Protein AF-A0A2D6N1Z0-F1 (afdb_monomer_lite)

pLDDT: mean 81.86, std 17.39, range [47.66, 98.56]

Secondary structure (DSSP, 8-state):
--HHHHHHHHHHHHHHHHHHHHHHHHHHHHHTT--TTHHHHHHHHHHIIIIIIIIHHHHHHHHHHSPPP--TTS--TT-HHHHHHHHHHHHHHHHHHHHHHHHHHHH-STTHHHHHHHHHHHHHHHHHHHHHHHHHHHSPPP-----------------------------------

Structure (mmCIF, N/CA/C/O backbone):
data_AF-A0A2D6N1Z0-F1
#
_entry.id   AF-A0A2D6N1Z0-F1
#
loop_
_atom_site.group_PDB
_atom_site.id
_atom_site.type_symbol
_atom_site.label_atom_id
_atom_site.label_alt_id
_atom_site.label_comp_id
_atom_site.label_asym_id
_atom_site.label_entity_id
_atom_site.label_seq_id
_atom_site.pdbx_PDB_ins_code
_atom_site.Cartn_x
_atom_site.Cartn_y
_atom_site.Cartn_z
_atom_site.occupancy
_atom_site.B_iso_or_equiv
_atom_site.auth_seq_id
_atom_site.auth_comp_id
_atom_site.auth_asym_id
_atom_site.auth_atom_id
_atom_site.pdbx_PDB_model_num
ATOM 1 N N . MET A 1 1 ? -14.955 -12.499 10.915 1.00 62.75 1 MET A N 1
ATOM 2 C CA . MET A 1 1 ? -13.784 -11.726 10.447 1.00 62.75 1 MET A CA 1
ATOM 3 C C . MET A 1 1 ? -14.276 -10.369 9.987 1.00 62.75 1 MET A C 1
ATOM 5 O O . MET A 1 1 ? -15.323 -10.321 9.351 1.00 62.75 1 MET A O 1
ATOM 9 N N . ASP A 1 2 ? -13.570 -9.290 10.313 1.00 82.12 2 ASP A N 1
ATOM 10 C CA . ASP A 1 2 ? -13.946 -7.952 9.851 1.00 82.12 2 ASP A CA 1
ATOM 11 C C . ASP A 1 2 ? -13.807 -7.848 8.327 1.00 82.12 2 ASP A C 1
ATOM 13 O O . ASP A 1 2 ? -12.873 -8.404 7.744 1.00 82.12 2 ASP A O 1
ATOM 17 N N . ARG A 1 3 ? -14.713 -7.110 7.670 1.00 90.88 3 ARG A N 1
ATOM 18 C CA . ARG A 1 3 ? -14.718 -6.972 6.202 1.00 90.88 3 ARG A CA 1
ATOM 19 C C . ARG A 1 3 ? -13.376 -6.451 5.691 1.00 90.88 3 ARG A C 1
ATOM 21 O O . ARG A 1 3 ? -12.843 -6.992 4.729 1.00 90.88 3 ARG A O 1
ATOM 28 N N . ILE A 1 4 ? -12.807 -5.452 6.365 1.00 92.81 4 ILE A N 1
ATOM 29 C CA . ILE A 1 4 ? -11.519 -4.857 5.990 1.00 92.81 4 ILE A CA 1
ATOM 30 C C . ILE A 1 4 ? -10.371 -5.877 5.954 1.00 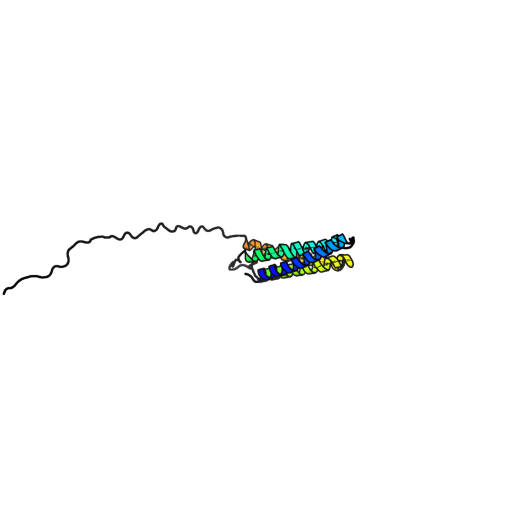92.81 4 ILE A C 1
ATOM 32 O O . ILE A 1 4 ? -9.562 -5.834 5.033 1.00 92.81 4 ILE A O 1
ATOM 36 N N . SER A 1 5 ? -10.329 -6.831 6.891 1.00 93.94 5 SER A N 1
ATOM 37 C CA . SER A 1 5 ? -9.308 -7.886 6.909 1.00 93.94 5 SER A CA 1
ATOM 38 C C . SER A 1 5 ? -9.381 -8.748 5.655 1.00 93.94 5 SER A C 1
ATOM 40 O O . SER A 1 5 ? -8.353 -9.042 5.052 1.00 93.94 5 SER A O 1
ATOM 42 N N . VAL A 1 6 ? -10.594 -9.101 5.217 1.00 95.25 6 VAL A N 1
ATOM 43 C CA . VAL A 1 6 ? -10.801 -9.889 3.994 1.00 95.25 6 VAL A CA 1
ATOM 44 C C . VAL A 1 6 ? -10.319 -9.122 2.763 1.00 95.25 6 VAL A C 1
ATOM 46 O O . VAL A 1 6 ? -9.640 -9.701 1.919 1.00 95.25 6 VAL A O 1
ATOM 49 N N . TRP A 1 7 ? -10.632 -7.826 2.664 1.00 97.19 7 TRP A N 1
ATOM 50 C CA . TRP A 1 7 ? -10.164 -6.986 1.557 1.00 97.19 7 TRP A CA 1
ATOM 51 C C . TRP A 1 7 ? -8.640 -6.882 1.530 1.00 97.19 7 TRP A C 1
ATOM 53 O O . TRP A 1 7 ? -8.047 -7.172 0.495 1.00 97.19 7 TRP A O 1
ATOM 63 N N . LEU A 1 8 ? -8.010 -6.573 2.669 1.00 97.06 8 LEU A N 1
ATOM 64 C CA . LEU A 1 8 ? -6.553 -6.489 2.802 1.00 97.06 8 LEU A CA 1
ATOM 65 C C . LEU A 1 8 ? -5.866 -7.784 2.354 1.00 97.06 8 LEU A C 1
ATOM 67 O O . LEU A 1 8 ? -5.000 -7.741 1.479 1.00 97.06 8 LEU A O 1
ATOM 71 N N . VAL A 1 9 ? -6.310 -8.934 2.868 1.00 97.69 9 VAL A N 1
ATOM 72 C CA . VAL A 1 9 ? -5.735 -10.238 2.508 1.00 97.69 9 VAL A CA 1
ATOM 73 C C . VAL A 1 9 ? -5.939 -10.537 1.021 1.00 97.69 9 VAL A C 1
ATOM 75 O O . VAL A 1 9 ? -4.978 -10.871 0.334 1.00 97.69 9 VAL A O 1
ATOM 78 N N . ARG A 1 10 ? -7.146 -10.345 0.473 1.00 98.06 10 ARG A N 1
ATOM 79 C CA . ARG A 1 10 ? -7.402 -10.586 -0.960 1.00 98.06 10 ARG A CA 1
ATOM 80 C C . ARG A 1 10 ? -6.497 -9.738 -1.848 1.00 98.06 10 ARG A C 1
ATOM 82 O O . ARG A 1 10 ? -5.845 -10.276 -2.734 1.00 98.06 10 ARG A O 1
ATOM 89 N N . THR A 1 11 ? -6.401 -8.438 -1.578 1.00 98.00 11 THR A N 1
ATOM 90 C CA . THR A 1 11 ? -5.500 -7.560 -2.338 1.00 98.00 11 THR A CA 1
ATOM 91 C C . THR A 1 11 ? -4.029 -7.910 -2.170 1.00 98.00 11 THR A C 1
ATOM 93 O O . THR A 1 11 ? -3.294 -7.849 -3.148 1.00 98.00 11 THR A O 1
ATOM 96 N N . SER A 1 12 ? -3.597 -8.350 -0.983 1.00 98.25 12 SER A N 1
ATOM 97 C CA . SER A 1 12 ? -2.204 -8.762 -0.785 1.00 98.25 12 SER A CA 1
ATOM 98 C C . SER A 1 12 ? -1.817 -9.962 -1.641 1.00 98.25 12 SER A C 1
ATOM 100 O O . SER A 1 12 ? -0.693 -10.030 -2.127 1.00 98.25 12 SER A O 1
ATOM 102 N N . LEU A 1 13 ? -2.758 -10.878 -1.887 1.00 98.44 13 LEU A N 1
ATOM 103 C CA . LEU A 1 13 ? -2.533 -12.022 -2.766 1.00 98.44 13 LEU A CA 1
ATOM 104 C C . LEU A 1 13 ? -2.468 -11.594 -4.236 1.00 98.44 13 LEU A C 1
ATOM 106 O O . LEU A 1 13 ? -1.679 -12.144 -4.996 1.00 98.44 13 LEU A O 1
ATOM 110 N N . VAL A 1 14 ? -3.234 -10.576 -4.634 1.00 98.31 14 VAL A N 1
ATOM 111 C CA . VAL A 1 14 ? -3.123 -9.992 -5.981 1.00 98.31 14 VAL A CA 1
ATOM 112 C C . VAL A 1 14 ? -1.743 -9.362 -6.181 1.00 98.31 14 VAL A C 1
ATOM 114 O O . VAL A 1 14 ? -1.079 -9.645 -7.179 1.00 98.31 14 VAL A O 1
ATOM 117 N N . TYR A 1 15 ? -1.267 -8.564 -5.221 1.00 98.12 15 TYR A N 1
ATOM 118 C CA . TYR A 1 15 ? 0.076 -7.982 -5.291 1.00 98.12 15 TYR A CA 1
ATOM 119 C C . TYR A 1 15 ? 1.190 -9.020 -5.198 1.00 98.12 15 TYR A C 1
ATOM 121 O O . TYR A 1 15 ? 2.225 -8.835 -5.831 1.00 98.12 15 TYR A O 1
ATOM 129 N N . LEU A 1 16 ? 0.982 -10.118 -4.469 1.00 98.31 16 LEU A N 1
ATOM 130 C CA . LEU A 1 16 ? 1.909 -11.248 -4.432 1.00 98.31 16 LEU A CA 1
ATOM 131 C C . LEU A 1 16 ? 2.097 -11.828 -5.834 1.00 98.31 16 LEU A C 1
ATOM 133 O O . LEU A 1 16 ? 3.222 -11.911 -6.317 1.00 98.31 16 LEU A O 1
ATOM 137 N N . VAL A 1 17 ? 0.995 -12.174 -6.504 1.00 98.31 17 VAL A N 1
ATOM 138 C CA . VAL A 1 17 ? 1.030 -12.725 -7.866 1.00 98.31 17 VAL A CA 1
ATOM 139 C C . VAL A 1 17 ? 1.668 -11.730 -8.835 1.00 98.31 17 VAL A C 1
ATOM 141 O O . VAL A 1 17 ? 2.557 -12.107 -9.596 1.00 98.31 17 VAL A O 1
ATOM 144 N N . GLY A 1 18 ? 1.282 -10.451 -8.771 1.00 96.88 18 GLY A N 1
ATOM 145 C CA . GLY A 1 18 ? 1.872 -9.405 -9.610 1.00 96.88 18 GLY A CA 1
ATOM 146 C C . GLY A 1 18 ? 3.369 -9.194 -9.353 1.00 96.88 18 GLY A C 1
ATOM 147 O O . GLY A 1 18 ? 4.152 -9.092 -10.295 1.00 96.88 18 GLY A O 1
ATOM 148 N N . GLY A 1 19 ? 3.787 -9.180 -8.087 1.00 96.38 19 GLY A N 1
ATOM 149 C CA . GLY A 1 19 ? 5.180 -9.012 -7.678 1.00 96.38 19 GLY A CA 1
ATOM 150 C C . GLY A 1 19 ? 6.062 -10.186 -8.101 1.00 96.38 19 GLY A C 1
ATOM 151 O O . GLY A 1 19 ? 7.132 -9.962 -8.668 1.00 96.38 19 GLY A O 1
ATOM 152 N N . PHE A 1 20 ? 5.599 -11.425 -7.905 1.00 96.88 20 PHE A N 1
ATOM 153 C CA . PHE A 1 20 ? 6.292 -12.625 -8.389 1.00 96.88 20 PHE A CA 1
ATOM 154 C C . PHE A 1 20 ? 6.356 -12.676 -9.915 1.00 96.88 20 PHE A C 1
ATOM 156 O O . PHE A 1 20 ? 7.422 -12.954 -10.462 1.00 96.88 20 PHE A O 1
ATOM 163 N N . GLY A 1 21 ? 5.257 -12.352 -10.604 1.00 95.44 21 GLY A N 1
ATOM 164 C CA . GLY A 1 21 ? 5.235 -12.259 -12.064 1.00 95.44 21 GLY A CA 1
ATOM 165 C C . GLY A 1 21 ? 6.260 -11.252 -12.586 1.00 95.44 21 GLY A C 1
ATOM 166 O O . GLY A 1 21 ? 7.043 -11.569 -13.479 1.00 95.44 21 GLY A O 1
ATOM 167 N N . LEU A 1 22 ? 6.336 -10.071 -11.967 1.00 92.75 22 LEU A N 1
ATOM 168 C CA . LEU A 1 22 ? 7.332 -9.061 -12.320 1.00 92.75 22 LEU A CA 1
ATOM 169 C C . LEU A 1 22 ? 8.767 -9.525 -12.022 1.00 92.75 22 LEU A C 1
ATOM 171 O O . LEU A 1 22 ? 9.666 -9.284 -12.822 1.00 92.75 22 LEU A O 1
ATOM 175 N N . GLY A 1 23 ? 8.981 -10.229 -10.907 1.00 92.56 23 GLY A N 1
ATOM 176 C CA . GLY A 1 23 ? 10.277 -10.823 -10.568 1.00 92.56 23 GLY A CA 1
ATOM 177 C C . GLY A 1 23 ? 10.733 -11.866 -11.592 1.00 92.56 23 GLY A C 1
ATOM 178 O O . GLY A 1 23 ? 11.892 -11.857 -12.003 1.00 92.56 23 GLY A O 1
ATOM 179 N N . ALA A 1 24 ? 9.816 -12.713 -12.067 1.00 92.62 24 ALA A N 1
ATOM 180 C CA . ALA A 1 24 ? 10.094 -13.689 -13.118 1.00 92.62 24 ALA A CA 1
ATOM 181 C C . ALA A 1 24 ? 10.493 -13.011 -14.438 1.00 92.62 24 ALA A C 1
ATOM 183 O O . ALA A 1 24 ? 11.462 -13.429 -15.070 1.00 92.62 24 ALA A O 1
ATOM 184 N N . VAL A 1 25 ? 9.804 -11.929 -14.821 1.00 89.88 25 VAL A N 1
ATOM 185 C CA . VAL A 1 25 ? 10.173 -11.122 -15.997 1.00 89.88 25 VAL A CA 1
ATOM 186 C C . VAL A 1 25 ? 11.572 -10.526 -15.833 1.00 89.88 25 VAL A C 1
ATOM 188 O O . VAL A 1 25 ? 12.383 -10.626 -16.751 1.00 89.88 25 VAL A O 1
ATOM 191 N N . LEU A 1 26 ? 11.894 -9.963 -14.664 1.00 88.25 26 LEU A N 1
ATOM 192 C CA . LEU A 1 26 ? 13.224 -9.402 -14.403 1.00 88.25 26 LEU A CA 1
ATOM 193 C C . LEU A 1 26 ? 14.325 -10.459 -14.536 1.00 88.25 26 LEU A C 1
ATOM 195 O O . LEU A 1 26 ? 15.293 -10.246 -15.265 1.00 88.25 26 LEU A O 1
ATOM 199 N N . LEU A 1 27 ? 14.144 -11.623 -13.912 1.00 89.44 27 LEU A N 1
ATOM 200 C CA . LEU A 1 27 ? 15.076 -12.749 -14.020 1.00 89.44 27 LEU A CA 1
ATOM 201 C C . LEU A 1 27 ? 15.237 -13.232 -15.469 1.00 89.44 27 LEU A C 1
ATOM 203 O O . LEU A 1 27 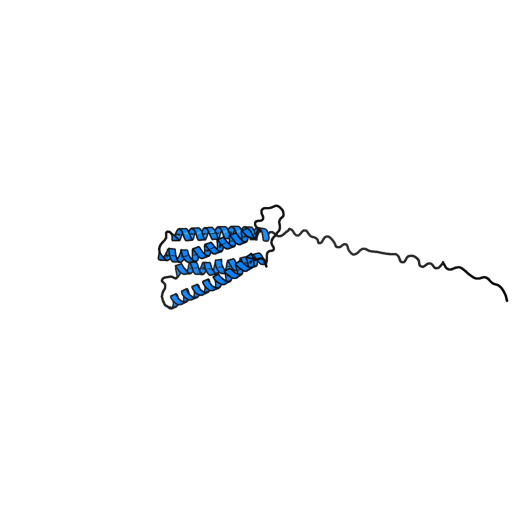? 16.361 -13.461 -15.914 1.00 89.44 27 LEU A O 1
ATOM 207 N N . ALA A 1 28 ? 14.142 -13.325 -16.228 1.00 89.00 28 ALA A N 1
ATOM 208 C CA . ALA A 1 28 ? 14.190 -13.702 -17.638 1.00 89.00 28 ALA A CA 1
ATOM 209 C C . ALA A 1 28 ? 14.980 -12.682 -18.476 1.00 89.00 28 ALA A C 1
ATOM 211 O O . ALA A 1 28 ? 15.847 -13.070 -19.256 1.00 89.00 28 ALA A O 1
ATOM 212 N N . THR A 1 29 ? 14.748 -11.378 -18.280 1.00 85.38 29 THR A N 1
ATOM 213 C CA . THR A 1 29 ? 15.498 -10.327 -18.997 1.00 85.38 29 THR A CA 1
ATOM 214 C C . THR A 1 29 ? 16.989 -10.328 -18.656 1.00 85.38 29 THR A C 1
ATOM 216 O O . THR A 1 29 ? 17.811 -10.132 -19.553 1.00 85.38 29 THR A O 1
ATOM 219 N N . MET A 1 30 ? 17.355 -10.632 -17.402 1.00 83.31 30 MET A N 1
ATOM 220 C CA . MET A 1 30 ? 18.757 -10.838 -17.015 1.00 83.31 30 MET A CA 1
ATOM 221 C C . MET A 1 30 ? 19.372 -12.038 -17.734 1.00 83.31 30 MET A C 1
ATOM 223 O O . MET A 1 30 ? 20.459 -11.910 -18.292 1.00 83.31 30 MET A O 1
ATOM 227 N N . GLY A 1 31 ? 18.678 -13.180 -17.759 1.00 86.69 31 GLY A N 1
ATOM 228 C CA . GLY A 1 31 ? 19.157 -14.390 -18.436 1.00 86.69 31 GLY A CA 1
ATOM 229 C C . GLY A 1 31 ? 19.335 -14.216 -19.948 1.00 86.69 31 GLY A C 1
ATOM 230 O O . GLY A 1 31 ? 20.222 -14.825 -20.535 1.00 86.69 31 GLY A O 1
ATOM 231 N N . LEU A 1 32 ? 18.537 -13.342 -20.568 1.00 87.19 32 LEU A N 1
ATOM 232 C CA . LEU A 1 32 ? 18.621 -12.996 -21.991 1.00 87.19 32 LEU A CA 1
ATOM 233 C C . LEU A 1 32 ? 19.634 -11.877 -22.300 1.00 87.19 32 LEU A C 1
ATOM 235 O O . LEU A 1 32 ? 19.729 -11.444 -23.447 1.00 87.19 32 LEU A O 1
ATOM 239 N N . GLY A 1 33 ? 20.375 -11.377 -21.304 1.00 82.25 33 GLY A N 1
ATOM 240 C CA . GLY A 1 33 ? 21.374 -10.323 -21.504 1.00 82.25 33 GLY A CA 1
ATOM 241 C C . GLY A 1 33 ? 20.783 -8.952 -21.854 1.00 82.25 33 GLY A C 1
ATOM 242 O O . GLY A 1 33 ? 21.463 -8.138 -22.476 1.00 82.25 33 GLY A O 1
ATOM 243 N N . GLN A 1 34 ? 19.533 -8.672 -21.467 1.00 76.50 34 GLN A N 1
ATOM 244 C CA . GLN A 1 34 ? 18.859 -7.388 -21.691 1.00 76.50 34 GLN A CA 1
ATOM 245 C C . GLN A 1 34 ? 18.745 -6.567 -20.388 1.00 76.50 34 GLN A C 1
ATOM 247 O O . GLN A 1 34 ? 17.720 -6.621 -19.709 1.00 76.50 34 GLN A O 1
ATOM 252 N N . PRO A 1 35 ? 19.756 -5.752 -20.025 1.00 66.38 35 PRO A N 1
ATOM 253 C CA . PRO A 1 35 ? 19.798 -5.072 -18.729 1.00 66.38 35 PRO A CA 1
ATOM 254 C C . PRO A 1 35 ? 18.977 -3.772 -18.631 1.00 66.38 35 PRO A C 1
ATOM 256 O O . PRO A 1 35 ? 18.980 -3.122 -17.585 1.00 66.38 35 PRO A O 1
ATOM 259 N N . TRP A 1 36 ? 18.289 -3.363 -19.702 1.00 58.91 36 TRP A N 1
ATOM 260 C CA . TRP A 1 36 ? 17.801 -1.990 -19.907 1.00 58.91 36 TRP A CA 1
ATOM 261 C C . TRP A 1 36 ? 16.734 -1.494 -18.908 1.00 58.91 36 TRP A C 1
ATOM 263 O O . TRP A 1 36 ? 16.459 -0.296 -18.869 1.00 58.91 36 TRP A O 1
ATOM 273 N N . SER A 1 37 ? 16.170 -2.356 -18.054 1.00 60.38 37 SER A N 1
ATOM 274 C CA . SER A 1 37 ? 15.083 -2.002 -17.122 1.00 60.38 37 SER A CA 1
ATOM 275 C C . SER A 1 37 ? 15.333 -2.355 -15.640 1.00 60.38 37 SER A C 1
ATOM 277 O O . SER A 1 37 ? 14.509 -2.021 -14.783 1.00 60.38 37 SER A O 1
ATOM 279 N N . LEU A 1 38 ? 16.481 -2.961 -15.303 1.00 63.59 38 LEU A N 1
ATOM 280 C CA . LEU A 1 38 ? 16.694 -3.663 -14.024 1.00 63.59 38 LEU A CA 1
ATOM 281 C C . LEU A 1 38 ? 16.609 -2.803 -12.751 1.00 63.59 38 LEU A C 1
ATOM 283 O O . LEU A 1 38 ? 15.841 -3.163 -11.856 1.00 63.59 38 LEU A O 1
ATOM 287 N N . PRO A 1 39 ? 17.311 -1.658 -12.629 1.00 64.38 39 PRO A N 1
ATOM 288 C CA . PRO A 1 39 ? 17.252 -0.874 -11.394 1.00 64.38 39 PRO A CA 1
ATOM 289 C C . PRO A 1 39 ? 15.875 -0.234 -11.172 1.00 64.38 39 PRO A C 1
ATOM 291 O O . PRO A 1 39 ? 15.468 0.006 -10.041 1.00 64.38 39 PRO A O 1
ATOM 294 N N . ARG A 1 40 ? 15.150 0.048 -12.260 1.00 71.31 40 ARG A N 1
ATOM 295 C CA . ARG A 1 40 ? 13.962 0.915 -12.260 1.00 71.31 40 ARG A CA 1
ATOM 296 C C . ARG A 1 40 ? 12.683 0.119 -12.025 1.00 71.31 40 ARG A C 1
ATOM 298 O O . ARG A 1 40 ? 11.868 0.470 -11.179 1.00 71.31 40 ARG A O 1
ATOM 305 N N . VAL A 1 41 ? 12.549 -1.020 -12.700 1.00 81.69 41 VAL A N 1
ATOM 306 C CA . VAL A 1 41 ? 11.458 -1.974 -12.454 1.00 81.69 41 VAL A CA 1
ATOM 307 C C . VAL A 1 41 ? 11.666 -2.710 -11.124 1.00 81.69 41 VAL A C 1
ATOM 309 O O . VAL A 1 41 ? 10.692 -3.094 -10.474 1.00 81.69 41 VAL A O 1
ATOM 312 N N . GLY A 1 42 ? 12.917 -2.819 -10.658 1.00 87.19 42 GLY A N 1
ATOM 313 C CA . GLY A 1 42 ? 13.252 -3.335 -9.331 1.00 87.19 42 GLY A CA 1
ATOM 314 C C . GLY A 1 42 ? 12.555 -2.580 -8.192 1.00 87.19 42 GLY A C 1
ATOM 315 O O . GLY A 1 42 ? 12.072 -3.212 -7.253 1.00 87.19 42 GLY A O 1
ATOM 316 N N . VAL A 1 43 ? 12.403 -1.253 -8.299 1.00 90.81 43 VAL A N 1
ATOM 317 C CA . VAL A 1 43 ? 11.674 -0.448 -7.301 1.00 90.81 43 VAL A CA 1
ATOM 318 C C . VAL A 1 43 ? 10.191 -0.821 -7.263 1.00 90.81 43 VAL A C 1
ATOM 320 O O . VAL A 1 43 ? 9.631 -0.982 -6.176 1.00 90.81 43 VAL A O 1
ATOM 323 N N . VAL A 1 44 ? 9.553 -1.003 -8.425 1.00 93.44 44 VAL A N 1
ATOM 324 C CA . VAL A 1 44 ? 8.148 -1.439 -8.508 1.00 93.44 44 VAL A CA 1
ATOM 325 C C . VAL A 1 44 ? 7.992 -2.837 -7.919 1.00 93.44 44 VAL A C 1
ATOM 327 O O . VAL A 1 44 ? 7.135 -3.044 -7.062 1.00 93.44 44 VAL A O 1
ATOM 330 N N . HIS A 1 45 ? 8.853 -3.775 -8.315 1.00 94.69 45 HIS A N 1
ATOM 331 C CA . HIS A 1 45 ? 8.864 -5.139 -7.790 1.00 94.69 45 HIS A CA 1
ATOM 332 C C . HIS A 1 45 ? 8.981 -5.161 -6.259 1.00 94.69 45 HIS A C 1
ATOM 334 O O . HIS A 1 45 ? 8.165 -5.797 -5.586 1.00 94.69 45 HIS A O 1
ATOM 340 N N . ALA A 1 46 ? 9.928 -4.398 -5.706 1.00 94.75 46 ALA A N 1
ATOM 341 C CA . ALA A 1 46 ? 10.118 -4.287 -4.266 1.00 94.75 46 ALA A CA 1
ATOM 342 C C . ALA A 1 46 ? 8.870 -3.737 -3.559 1.00 94.75 46 ALA A C 1
ATOM 344 O O . ALA A 1 46 ? 8.476 -4.264 -2.521 1.00 94.75 46 ALA A O 1
ATOM 345 N N . HIS A 1 47 ? 8.201 -2.724 -4.118 1.00 96.62 47 HIS A N 1
ATOM 346 C CA . HIS A 1 47 ? 6.995 -2.156 -3.506 1.00 96.62 47 HIS A CA 1
ATOM 347 C C . HIS A 1 47 ? 5.780 -3.081 -3.598 1.00 96.62 47 HIS A C 1
ATOM 349 O O . HIS A 1 47 ? 5.021 -3.166 -2.630 1.00 96.62 47 HIS A O 1
ATOM 355 N N . LEU A 1 48 ? 5.607 -3.801 -4.710 1.00 96.94 48 LEU A N 1
ATOM 356 C CA . LEU A 1 48 ? 4.531 -4.784 -4.849 1.00 96.94 48 LEU A CA 1
ATOM 357 C C . LEU A 1 48 ? 4.688 -5.919 -3.835 1.00 96.94 48 LEU A C 1
ATOM 359 O O . LEU A 1 48 ? 3.715 -6.263 -3.169 1.00 96.94 48 LEU A O 1
ATOM 363 N N . LEU A 1 49 ? 5.898 -6.460 -3.661 1.00 97.94 49 LEU A N 1
ATOM 364 C CA . LEU A 1 49 ? 6.122 -7.525 -2.683 1.00 97.94 49 LEU A CA 1
ATOM 365 C C . LEU A 1 49 ? 6.116 -7.000 -1.244 1.00 97.94 49 LEU A C 1
ATOM 367 O O . LEU A 1 49 ? 5.409 -7.533 -0.394 1.00 97.94 49 LEU A O 1
ATOM 371 N N . PHE A 1 50 ? 6.860 -5.943 -0.941 1.00 98.00 50 PHE A N 1
ATOM 372 C CA . PHE A 1 50 ? 6.980 -5.493 0.442 1.00 98.00 50 PHE A CA 1
ATOM 373 C C . PHE A 1 50 ? 5.705 -4.805 0.940 1.00 98.00 50 PHE A C 1
ATOM 375 O O . PHE A 1 50 ? 5.114 -5.232 1.930 1.00 98.00 50 PHE A O 1
ATOM 382 N N . VAL A 1 51 ? 5.245 -3.757 0.254 1.00 97.62 51 VAL A N 1
ATOM 383 C CA . VAL A 1 51 ? 4.099 -2.960 0.717 1.00 97.62 51 VAL A CA 1
ATOM 384 C C . VAL A 1 51 ? 2.778 -3.607 0.298 1.00 97.62 51 VAL A C 1
ATOM 386 O O . VAL A 1 51 ? 1.881 -3.753 1.128 1.00 97.62 51 VAL A O 1
ATOM 389 N N . GLY A 1 52 ? 2.668 -4.021 -0.967 1.00 97.44 52 GLY A N 1
ATOM 390 C CA . GLY A 1 52 ? 1.439 -4.596 -1.519 1.00 97.44 52 GLY A CA 1
ATOM 391 C C . GLY A 1 52 ? 1.122 -5.989 -0.982 1.00 97.44 52 GLY A C 1
ATOM 392 O O . GLY A 1 52 ? -0.010 -6.248 -0.585 1.00 97.44 52 GLY A O 1
ATOM 393 N N . TRP A 1 53 ? 2.098 -6.893 -0.934 1.00 98.31 53 TRP A N 1
ATOM 394 C CA . TRP A 1 53 ? 1.901 -8.235 -0.388 1.00 98.31 53 TRP A CA 1
ATOM 395 C C . TRP A 1 53 ? 2.128 -8.270 1.125 1.00 98.31 53 TRP A C 1
ATOM 397 O O . TRP A 1 53 ? 1.167 -8.424 1.880 1.00 98.31 53 TRP A O 1
ATOM 407 N N . LEU A 1 54 ? 3.372 -8.133 1.586 1.00 98.38 54 LEU A N 1
ATOM 408 C CA . LEU A 1 54 ? 3.736 -8.497 2.956 1.00 98.38 54 LEU A CA 1
ATOM 409 C C . LEU A 1 54 ? 3.062 -7.598 3.995 1.00 98.38 54 LEU A C 1
ATOM 411 O O . LEU A 1 54 ? 2.360 -8.093 4.879 1.00 98.38 54 LEU A O 1
ATOM 415 N N . VAL A 1 55 ? 3.243 -6.279 3.885 1.00 97.94 55 VAL A N 1
ATOM 416 C CA . VAL A 1 55 ? 2.654 -5.316 4.826 1.00 97.94 55 VAL A CA 1
ATOM 417 C C . VAL A 1 55 ? 1.136 -5.437 4.809 1.00 97.94 55 VAL A C 1
ATOM 419 O O . VAL A 1 55 ? 0.521 -5.588 5.862 1.00 97.94 55 VAL A O 1
ATOM 422 N N . GLN A 1 56 ? 0.514 -5.431 3.632 1.00 97.75 56 GLN A N 1
ATOM 423 C CA . GLN A 1 56 ? -0.942 -5.485 3.520 1.00 97.75 56 GLN A CA 1
ATOM 424 C C . GLN A 1 56 ? -1.535 -6.792 4.071 1.00 97.75 56 GLN A C 1
ATOM 426 O O . GLN A 1 56 ? -2.568 -6.752 4.747 1.00 97.75 56 GLN A O 1
ATOM 431 N N . PHE A 1 57 ? -0.865 -7.930 3.862 1.00 98.25 57 PHE A N 1
ATOM 432 C CA . PHE A 1 57 ? -1.239 -9.213 4.460 1.00 98.25 57 PHE A CA 1
ATOM 433 C C . PHE A 1 57 ? -1.163 -9.152 5.989 1.00 98.25 57 PHE A C 1
ATOM 435 O O . PHE A 1 57 ? -2.150 -9.445 6.668 1.00 98.25 57 PHE A O 1
ATOM 442 N N . VAL A 1 58 ? -0.027 -8.698 6.533 1.00 97.50 58 VAL A N 1
ATOM 443 C CA . VAL A 1 58 ? 0.183 -8.560 7.983 1.00 97.50 58 VAL A CA 1
ATOM 444 C C . VAL A 1 58 ? -0.854 -7.626 8.600 1.00 97.50 58 VAL A C 1
ATOM 446 O O . VAL A 1 58 ? -1.403 -7.946 9.651 1.00 97.50 58 VAL A O 1
ATOM 449 N N . LEU A 1 59 ? -1.197 -6.517 7.940 1.00 95.75 59 LEU A N 1
ATOM 450 C CA . LEU A 1 59 ? -2.267 -5.626 8.390 1.00 95.75 59 LEU A CA 1
ATOM 451 C C . LEU A 1 59 ? -3.628 -6.324 8.397 1.00 95.75 59 LEU A C 1
ATOM 453 O O . LEU A 1 59 ? -4.377 -6.188 9.364 1.00 95.75 59 LEU A O 1
ATOM 457 N N . GLY A 1 60 ? -3.945 -7.097 7.356 1.00 95.25 60 GLY A N 1
ATOM 458 C CA . GLY A 1 60 ? -5.177 -7.884 7.294 1.00 95.25 60 GLY A CA 1
ATOM 459 C C . GLY A 1 60 ? -5.315 -8.837 8.482 1.00 95.25 60 GLY A C 1
ATOM 460 O O . GLY A 1 60 ? -6.364 -8.858 9.140 1.00 95.25 60 GLY A O 1
ATOM 461 N N . ILE A 1 61 ? -4.231 -9.549 8.802 1.00 96.00 61 ILE A N 1
ATOM 462 C CA . ILE A 1 61 ? -4.148 -10.438 9.966 1.00 96.00 61 ILE A CA 1
ATOM 463 C C . ILE A 1 61 ? -4.207 -9.648 11.278 1.00 96.00 61 ILE A C 1
ATOM 465 O O . ILE A 1 61 ? -4.965 -10.020 12.171 1.00 96.00 61 ILE A O 1
ATOM 469 N N . ALA A 1 62 ? -3.488 -8.531 11.400 1.00 92.31 62 ALA A N 1
ATOM 470 C CA . ALA A 1 62 ? -3.475 -7.702 12.604 1.00 92.31 62 ALA A CA 1
ATOM 471 C C . ALA A 1 62 ? -4.867 -7.145 12.934 1.00 92.31 62 ALA A C 1
ATOM 473 O O . ALA A 1 62 ? -5.286 -7.189 14.089 1.00 92.31 62 ALA A O 1
ATOM 474 N N . PHE A 1 63 ? -5.620 -6.678 11.932 1.00 89.31 63 PHE A N 1
ATOM 475 C CA . PHE A 1 63 ? -7.002 -6.226 12.125 1.00 89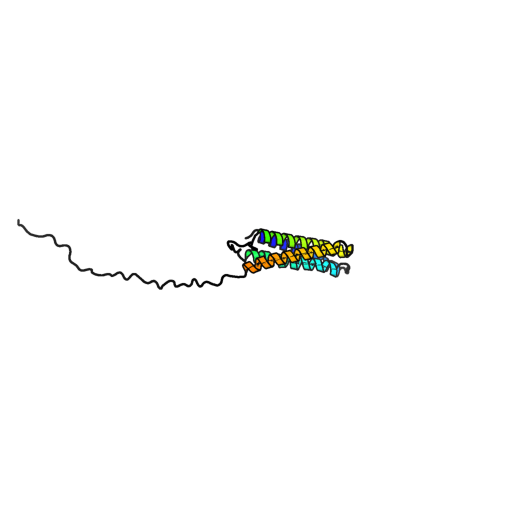.31 63 PHE A CA 1
ATOM 476 C C . PHE A 1 63 ? -7.958 -7.355 12.517 1.00 89.31 63 PHE A C 1
ATOM 478 O O . PHE A 1 63 ? -8.966 -7.084 13.168 1.00 89.31 63 PHE A O 1
ATOM 485 N N . TRP A 1 64 ? -7.658 -8.598 12.134 1.00 90.06 64 TRP A N 1
ATOM 486 C CA . TRP A 1 64 ? -8.445 -9.756 12.546 1.00 90.06 64 TRP A CA 1
ATOM 487 C C . TRP A 1 64 ? -8.106 -10.201 13.973 1.00 90.06 64 TRP A C 1
ATOM 489 O O . TRP A 1 64 ? -9.011 -10.474 14.760 1.00 90.06 64 TRP A O 1
ATOM 499 N N . LEU A 1 65 ? -6.816 -10.245 14.309 1.00 89.19 65 LEU A N 1
ATOM 500 C CA . LEU A 1 65 ? -6.321 -10.719 15.598 1.00 89.19 65 LEU A CA 1
ATOM 501 C C . LEU A 1 65 ? -6.585 -9.715 16.727 1.00 89.19 65 LEU A C 1
ATOM 503 O O . LEU A 1 65 ? -6.878 -10.115 17.852 1.00 89.19 65 LEU A O 1
ATOM 507 N N . LEU A 1 66 ? -6.474 -8.413 16.442 1.00 85.44 66 LEU A N 1
ATOM 508 C CA . LEU A 1 66 ? -6.631 -7.352 17.432 1.00 85.44 66 LEU A CA 1
ATOM 509 C C . LEU A 1 66 ? -8.089 -6.859 17.474 1.00 85.44 66 LEU A C 1
ATOM 511 O O . LEU A 1 66 ? -8.505 -6.090 16.597 1.00 85.44 66 LEU A O 1
ATOM 515 N N . PRO A 1 67 ? -8.875 -7.231 18.504 1.00 73.19 67 PRO A N 1
ATOM 516 C CA . PRO A 1 67 ? -10.285 -6.874 18.573 1.00 73.19 67 PRO A CA 1
ATOM 517 C C . PRO A 1 67 ? -10.479 -5.356 18.648 1.00 73.19 67 PRO A C 1
ATOM 519 O O . PRO A 1 67 ? -9.734 -4.628 19.314 1.00 73.19 67 PRO A O 1
ATOM 522 N N . ARG A 1 68 ? -11.526 -4.857 17.980 1.00 72.88 68 ARG A N 1
ATOM 523 C CA . ARG A 1 68 ? -11.893 -3.437 18.058 1.00 72.88 68 ARG A CA 1
ATOM 524 C C . ARG A 1 68 ? -12.326 -3.075 19.468 1.00 72.88 68 ARG A C 1
ATOM 526 O O . ARG A 1 68 ? -13.164 -3.737 20.076 1.00 72.88 68 ARG A O 1
ATOM 533 N N . ARG A 1 69 ? -11.824 -1.943 19.947 1.00 68.19 69 ARG A N 1
ATOM 534 C CA . ARG A 1 69 ? -12.270 -1.342 21.201 1.00 68.19 69 ARG A CA 1
ATOM 535 C C . ARG A 1 69 ? -13.435 -0.411 20.927 1.00 68.19 69 ARG A C 1
ATOM 537 O O . ARG A 1 69 ? -13.290 0.520 20.140 1.00 68.19 69 ARG A O 1
ATOM 544 N N . ARG A 1 70 ? -14.556 -0.632 21.613 1.00 58.44 70 ARG A N 1
ATOM 545 C CA . ARG A 1 70 ? -15.623 0.365 21.736 1.00 58.44 70 ARG A CA 1
ATOM 546 C C . ARG A 1 70 ? -15.293 1.238 22.943 1.00 58.44 70 ARG A C 1
ATOM 548 O O . ARG A 1 70 ? -15.619 0.877 24.069 1.00 58.44 70 ARG A O 1
ATOM 555 N N . VAL A 1 71 ? -14.582 2.339 22.722 1.00 55.81 71 VAL A N 1
ATOM 556 C CA . VAL A 1 71 ? -14.420 3.375 23.752 1.00 55.81 71 VAL A CA 1
ATOM 557 C C . VAL A 1 71 ? -15.611 4.317 23.610 1.00 55.81 71 VAL A C 1
ATOM 559 O O . VAL A 1 71 ? -15.748 4.990 22.590 1.00 55.81 71 VAL A O 1
ATOM 562 N N . ALA A 1 72 ? -16.520 4.305 24.584 1.00 50.62 72 ALA A N 1
ATOM 563 C CA . ALA A 1 72 ? -17.661 5.214 24.588 1.00 50.62 72 ALA A CA 1
ATOM 564 C C . ALA A 1 72 ? -17.167 6.669 24.707 1.00 50.62 72 ALA A C 1
ATOM 566 O O . ALA A 1 72 ? -16.373 6.970 25.594 1.00 50.62 72 ALA A O 1
ATOM 567 N N . GLY A 1 73 ? -17.625 7.555 23.815 1.00 48.94 73 GLY A N 1
ATOM 568 C CA . GLY A 1 73 ? -17.484 9.012 23.967 1.00 48.94 73 GLY A CA 1
ATOM 569 C C . GLY A 1 73 ? -16.274 9.706 23.322 1.00 48.94 73 GLY A C 1
ATOM 570 O O . GLY A 1 73 ? -16.199 10.924 23.405 1.00 48.94 73 GLY A O 1
ATOM 571 N N . VAL A 1 74 ? -15.355 9.002 22.647 1.00 52.06 74 VAL A N 1
ATOM 572 C CA . VAL A 1 74 ? -14.217 9.629 21.928 1.00 52.06 74 VAL A CA 1
ATOM 573 C C . VAL A 1 74 ? -14.352 9.392 20.420 1.00 52.06 74 VAL A C 1
ATOM 575 O O . VAL A 1 74 ? -14.848 8.340 20.014 1.00 52.06 74 VAL A O 1
ATOM 578 N N . LEU A 1 75 ? -13.905 10.340 19.582 1.00 50.41 75 LEU A N 1
ATOM 579 C CA . LEU A 1 75 ? -13.679 10.134 18.142 1.00 50.41 75 LEU A CA 1
ATOM 580 C C . LEU A 1 75 ? -12.780 8.905 17.961 1.00 50.41 75 LEU A C 1
ATOM 582 O O . LEU A 1 75 ? -11.571 8.996 18.119 1.00 50.41 75 LEU A O 1
ATOM 586 N N . GLN A 1 76 ? -13.370 7.736 17.707 1.00 57.22 76 GLN A N 1
ATOM 587 C CA . GLN A 1 76 ? -12.649 6.466 17.711 1.00 57.22 76 GLN A CA 1
ATOM 588 C C . GLN A 1 76 ? -11.755 6.371 16.465 1.00 57.22 76 GLN A C 1
ATOM 590 O O . GLN A 1 76 ? -12.286 6.158 15.366 1.00 57.22 76 GLN A O 1
ATOM 595 N N . PRO A 1 77 ? -10.411 6.422 16.595 1.00 58.00 77 PRO A N 1
ATOM 596 C CA . PRO A 1 77 ? -9.519 6.125 15.477 1.00 58.00 77 PRO A CA 1
ATOM 597 C C . PRO A 1 77 ? -9.755 4.697 14.980 1.00 58.00 77 PRO A C 1
ATOM 599 O O . PRO A 1 77 ? -9.530 4.423 13.816 1.00 58.00 77 PRO A O 1
ATOM 602 N N . THR A 1 78 ? -10.307 3.822 15.833 1.00 63.84 78 THR A N 1
ATOM 603 C CA . THR A 1 78 ? -10.741 2.440 15.573 1.00 63.84 78 THR A CA 1
ATOM 604 C C . THR A 1 78 ? -11.938 2.273 14.625 1.00 63.84 78 THR A C 1
ATOM 606 O O . THR A 1 78 ? -12.375 1.135 14.388 1.00 63.84 78 THR A O 1
ATOM 609 N N . SER A 1 79 ? -12.480 3.363 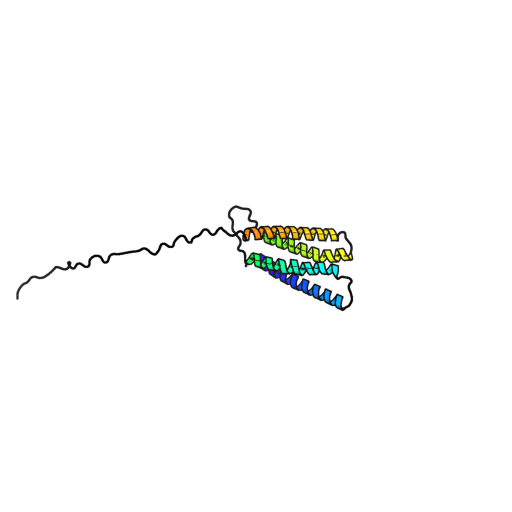14.065 1.00 78.44 79 SER A N 1
ATOM 610 C CA . SER A 1 79 ? -13.618 3.292 13.142 1.00 78.44 79 SER A CA 1
ATOM 611 C C . SER A 1 79 ? -13.286 2.460 11.896 1.00 78.44 79 SER A C 1
ATOM 613 O O . SER A 1 79 ? -12.158 2.438 11.395 1.00 78.44 79 SER A O 1
ATOM 615 N N . GLU A 1 80 ? -14.287 1.744 11.384 1.00 86.19 80 GLU A N 1
ATOM 616 C CA . GLU A 1 80 ? -14.156 0.968 10.148 1.00 86.19 80 GLU A CA 1
ATOM 617 C C . GLU A 1 80 ? -13.918 1.863 8.930 1.00 86.19 80 GLU A C 1
ATOM 619 O O . GLU A 1 80 ? -13.129 1.506 8.060 1.00 86.19 80 GLU A O 1
ATOM 624 N N . ARG A 1 81 ? -14.495 3.070 8.926 1.00 90.00 81 ARG A N 1
ATOM 625 C CA . ARG A 1 81 ? -14.311 4.061 7.858 1.00 90.00 81 ARG A CA 1
ATOM 626 C C . ARG A 1 81 ? -12.848 4.475 7.709 1.00 90.00 81 ARG A C 1
ATOM 628 O O . ARG A 1 81 ? -12.340 4.487 6.595 1.00 90.00 81 ARG A O 1
ATOM 635 N N . TRP A 1 82 ? -12.152 4.739 8.818 1.00 90.81 82 TRP A N 1
ATOM 636 C CA . TRP A 1 82 ? -10.727 5.092 8.795 1.00 90.81 82 TRP A CA 1
ATOM 637 C C . TRP A 1 82 ? -9.855 3.948 8.265 1.00 90.81 82 TRP A C 1
ATOM 639 O O . TRP A 1 82 ? -8.874 4.196 7.571 1.00 90.81 82 TRP A O 1
ATOM 649 N N . ALA A 1 83 ? -10.221 2.695 8.550 1.00 92.38 83 ALA A N 1
ATOM 650 C CA . ALA A 1 83 ? -9.485 1.533 8.055 1.00 92.38 83 ALA A CA 1
ATOM 651 C C . ALA A 1 83 ? -9.663 1.355 6.536 1.00 92.38 83 ALA A C 1
ATOM 653 O O . ALA A 1 83 ? -8.686 1.118 5.830 1.00 92.38 83 ALA A O 1
ATOM 654 N N . PHE A 1 84 ? -10.885 1.539 6.021 1.00 95.44 84 PHE A N 1
ATOM 655 C CA . PHE A 1 84 ? -11.134 1.547 4.575 1.00 95.44 84 PHE A CA 1
ATOM 656 C C . PHE A 1 84 ? -10.485 2.739 3.867 1.00 95.44 84 PHE A C 1
ATOM 658 O O . PHE A 1 84 ? -9.973 2.565 2.765 1.00 95.44 84 PHE A O 1
ATOM 665 N N . LEU A 1 85 ? -10.451 3.920 4.495 1.00 96.31 85 LEU A N 1
ATOM 666 C CA . LEU A 1 85 ? -9.731 5.073 3.953 1.00 96.31 85 LEU A CA 1
ATOM 667 C C . LEU A 1 85 ? -8.235 4.771 3.824 1.00 96.31 85 LEU A C 1
ATOM 669 O O . LEU A 1 85 ? -7.674 4.958 2.750 1.00 96.31 85 LEU A O 1
ATOM 673 N N . ALA A 1 86 ? -7.601 4.255 4.881 1.00 96.44 86 ALA A N 1
ATOM 674 C CA . ALA A 1 86 ? -6.188 3.889 4.836 1.00 96.44 86 ALA A CA 1
ATOM 675 C C . ALA A 1 86 ? -5.904 2.814 3.781 1.00 96.44 86 ALA A C 1
ATOM 677 O O . ALA A 1 86 ? -4.936 2.927 3.035 1.00 96.44 86 ALA A O 1
ATOM 678 N N . TYR A 1 87 ? -6.777 1.810 3.671 1.00 97.56 87 TYR A N 1
ATOM 679 C CA . TYR A 1 87 ? -6.714 0.818 2.601 1.00 97.56 87 TYR A CA 1
ATOM 680 C C . TYR A 1 87 ? -6.788 1.473 1.215 1.00 97.56 87 TYR A C 1
ATOM 682 O O . TYR A 1 87 ? -5.946 1.186 0.368 1.00 97.56 87 TYR A O 1
ATOM 690 N N . GLY A 1 88 ? -7.740 2.380 0.981 1.00 98.12 88 GLY A N 1
ATOM 691 C CA . GLY A 1 88 ? -7.859 3.098 -0.288 1.00 98.12 88 GLY A CA 1
ATOM 692 C C . GLY A 1 88 ? -6.600 3.903 -0.612 1.00 98.12 88 GLY A C 1
ATOM 693 O O . GLY A 1 88 ? -6.035 3.744 -1.687 1.00 98.12 88 GLY A O 1
ATOM 694 N N . LEU A 1 89 ? -6.109 4.697 0.342 1.00 98.38 89 LEU A N 1
ATOM 695 C CA . LEU A 1 89 ? -4.894 5.502 0.190 1.00 98.38 89 LEU A CA 1
ATOM 696 C C . LEU A 1 89 ? -3.656 4.644 -0.116 1.00 98.38 89 LEU A C 1
ATOM 698 O O . LEU A 1 89 ? -2.891 4.975 -1.022 1.00 98.38 89 LEU A O 1
ATOM 702 N N . LEU A 1 90 ? -3.485 3.526 0.598 1.00 98.12 90 LEU A N 1
ATOM 703 C CA . LEU A 1 90 ? -2.362 2.607 0.406 1.00 98.12 90 LEU A CA 1
ATOM 704 C C . LEU A 1 90 ? -2.366 2.010 -1.008 1.00 98.12 90 LEU A C 1
ATOM 706 O O . LEU A 1 90 ? -1.351 2.063 -1.702 1.00 98.12 90 LEU A O 1
ATOM 710 N N . ASN A 1 91 ? -3.514 1.485 -1.447 1.00 98.44 91 ASN A N 1
ATOM 711 C CA . ASN A 1 91 ? -3.648 0.853 -2.761 1.00 98.44 91 ASN A CA 1
ATOM 712 C C . ASN A 1 91 ? -3.527 1.869 -3.898 1.00 98.44 91 ASN A C 1
ATOM 714 O O . ASN A 1 91 ? -2.816 1.613 -4.865 1.00 98.44 91 ASN A O 1
ATOM 718 N N . THR A 1 92 ? -4.157 3.039 -3.773 1.00 98.50 92 THR A N 1
ATOM 719 C CA . THR A 1 92 ? -4.017 4.108 -4.768 1.00 98.50 92 THR A CA 1
ATOM 720 C C . THR A 1 92 ? -2.560 4.539 -4.887 1.00 98.50 92 THR A C 1
ATOM 722 O O . THR A 1 92 ? -2.039 4.631 -5.995 1.00 98.50 92 THR A O 1
ATOM 725 N N . GLY A 1 93 ? -1.861 4.731 -3.765 1.00 98.00 93 GLY A N 1
ATOM 726 C CA . GLY A 1 93 ? -0.440 5.059 -3.787 1.00 98.00 93 GLY A CA 1
ATOM 727 C C . GLY A 1 93 ? 0.419 3.964 -4.431 1.00 98.00 93 GLY A C 1
ATOM 728 O O . GLY A 1 93 ? 1.339 4.281 -5.179 1.00 98.00 93 GLY A O 1
ATOM 729 N N . LEU A 1 94 ? 0.118 2.686 -4.193 1.00 97.69 94 LEU A N 1
ATOM 730 C CA . LEU A 1 94 ? 0.804 1.560 -4.841 1.00 97.69 94 LEU A CA 1
ATOM 731 C C . LEU A 1 94 ? 0.590 1.532 -6.357 1.00 97.69 94 LEU A C 1
ATOM 733 O O . LEU A 1 94 ? 1.558 1.382 -7.100 1.00 97.69 94 LEU A O 1
ATOM 737 N N . VAL A 1 95 ? -0.646 1.721 -6.822 1.00 97.75 95 VAL A N 1
ATOM 738 C CA . VAL A 1 95 ? -0.967 1.772 -8.258 1.00 97.75 95 VAL A CA 1
ATOM 739 C C . VAL A 1 95 ? -0.269 2.956 -8.927 1.00 97.75 95 VAL A C 1
ATOM 741 O O . VAL A 1 95 ? 0.365 2.790 -9.969 1.00 97.75 95 VAL A O 1
ATOM 744 N N . LEU A 1 96 ? -0.310 4.136 -8.300 1.00 97.31 96 LEU A N 1
ATOM 745 C CA . LEU A 1 96 ? 0.409 5.312 -8.791 1.00 97.31 96 LEU A CA 1
ATOM 746 C C . LEU A 1 96 ? 1.920 5.070 -8.857 1.00 97.31 96 LEU A C 1
ATOM 748 O O . LEU A 1 96 ? 2.553 5.524 -9.802 1.00 97.31 96 LEU A O 1
ATOM 752 N N . ARG A 1 97 ? 2.502 4.326 -7.910 1.00 95.06 97 ARG A N 1
ATOM 753 C CA . ARG A 1 97 ? 3.914 3.917 -7.969 1.00 95.06 97 ARG A CA 1
ATOM 754 C C . ARG A 1 97 ? 4.186 2.984 -9.144 1.00 95.06 97 ARG A C 1
ATOM 756 O O . ARG A 1 97 ? 5.139 3.196 -9.885 1.00 95.06 97 ARG A O 1
ATOM 763 N N . ALA A 1 98 ? 3.344 1.966 -9.309 1.00 94.44 98 ALA A N 1
ATOM 764 C CA . ALA A 1 98 ? 3.507 0.943 -10.335 1.00 94.44 98 ALA A CA 1
ATOM 765 C C . ALA A 1 98 ? 3.468 1.527 -11.754 1.00 94.44 98 ALA A C 1
ATOM 767 O O . ALA A 1 98 ? 4.169 1.032 -12.630 1.00 94.44 98 ALA A O 1
ATOM 768 N N . VAL A 1 99 ? 2.695 2.598 -11.967 1.00 94.19 99 VAL A N 1
ATOM 769 C CA . VAL A 1 99 ? 2.632 3.326 -13.246 1.00 94.19 99 VAL A CA 1
ATOM 770 C C . VAL A 1 99 ? 3.651 4.466 -13.311 1.00 94.19 99 VAL A C 1
ATOM 772 O O . VAL A 1 99 ? 4.262 4.699 -14.354 1.00 94.19 99 VAL A O 1
ATOM 775 N N . GLY A 1 100 ? 3.846 5.185 -12.208 1.00 93.75 100 GLY A N 1
ATOM 776 C CA . GLY A 1 100 ? 4.697 6.368 -12.132 1.00 93.75 100 GLY A CA 1
ATOM 777 C C . GLY A 1 100 ? 6.177 6.050 -12.287 1.00 93.75 100 GLY A C 1
ATOM 778 O O . GLY A 1 100 ? 6.864 6.782 -12.987 1.00 93.75 100 GLY A O 1
ATOM 779 N N . GLU A 1 101 ? 6.667 4.951 -11.709 1.00 92.50 101 GLU A N 1
ATOM 780 C CA . GLU A 1 101 ? 8.094 4.608 -11.761 1.00 92.50 101 GLU A CA 1
ATOM 781 C C . GLU A 1 101 ? 8.554 4.266 -13.192 1.00 92.50 101 GLU A C 1
ATOM 783 O O . GLU A 1 101 ? 9.524 4.867 -13.665 1.00 92.50 101 GLU A O 1
ATOM 788 N N . PRO A 1 102 ? 7.850 3.392 -13.950 1.00 89.81 102 PRO A N 1
ATOM 789 C CA . PRO A 1 102 ? 8.197 3.149 -15.347 1.00 89.81 102 PRO A CA 1
ATOM 790 C C . PRO A 1 102 ? 8.017 4.401 -16.208 1.00 89.81 102 PRO A C 1
ATOM 792 O O . PRO A 1 102 ? 8.844 4.678 -17.072 1.00 89.81 102 PRO A O 1
ATOM 795 N N . SER A 1 103 ? 6.973 5.193 -15.960 1.00 91.31 103 SER A N 1
ATOM 796 C CA . SER A 1 103 ? 6.700 6.385 -16.767 1.00 91.31 103 SER A CA 1
ATOM 797 C C . SER A 1 103 ? 7.721 7.501 -16.526 1.00 91.31 103 SER A C 1
ATOM 799 O O . SER A 1 103 ? 8.181 8.126 -17.476 1.00 91.31 103 SER A O 1
ATOM 801 N N . HIS A 1 104 ? 8.159 7.691 -15.280 1.00 91.00 104 HIS A N 1
ATOM 802 C CA . HIS A 1 104 ? 9.263 8.585 -14.926 1.00 91.00 104 HIS A CA 1
ATOM 803 C C . HIS A 1 104 ? 10.563 8.162 -15.616 1.00 91.00 104 HIS A C 1
ATOM 805 O O . HIS A 1 104 ? 11.347 8.996 -16.068 1.00 91.00 104 HIS A O 1
ATOM 811 N N . ALA A 1 105 ? 10.783 6.852 -15.740 1.00 85.94 105 ALA A N 1
ATOM 812 C CA . ALA A 1 105 ? 11.944 6.315 -16.428 1.00 85.94 105 ALA A CA 1
ATOM 813 C C . ALA A 1 105 ? 11.901 6.506 -17.951 1.00 85.94 105 ALA A C 1
ATOM 815 O O . ALA A 1 105 ? 12.944 6.801 -18.532 1.00 85.94 105 ALA A O 1
ATOM 816 N N . LEU A 1 106 ? 10.738 6.312 -18.577 1.00 88.25 106 LEU A N 1
ATOM 817 C CA . LEU A 1 106 ? 10.573 6.334 -20.035 1.00 88.25 106 LEU A CA 1
ATOM 818 C C . LEU A 1 106 ? 10.381 7.746 -20.599 1.00 88.25 106 LEU A C 1
ATOM 820 O O . LEU A 1 106 ? 10.881 8.045 -21.678 1.00 88.25 106 LEU A O 1
ATOM 824 N N . TYR A 1 107 ? 9.661 8.604 -19.878 1.00 90.06 107 TYR A N 1
ATOM 825 C C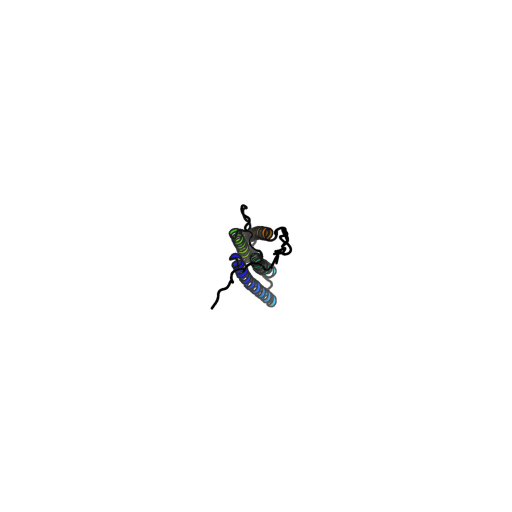A . TYR A 1 107 ? 9.208 9.905 -20.382 1.00 90.06 107 TYR A CA 1
ATOM 826 C C . TYR A 1 107 ? 9.832 11.098 -19.644 1.00 90.06 107 TYR A C 1
ATOM 828 O O . TYR A 1 107 ? 9.597 12.240 -20.027 1.00 90.06 107 TYR A O 1
ATOM 836 N N . GLY A 1 108 ? 10.633 10.853 -18.602 1.00 88.25 108 GLY A N 1
ATOM 837 C CA . GLY A 1 108 ? 11.330 11.892 -17.845 1.00 88.25 108 GLY A CA 1
ATOM 838 C C . GLY A 1 108 ? 10.593 12.380 -16.586 1.00 88.25 108 GLY A C 1
ATOM 839 O O . GLY A 1 108 ? 9.553 11.840 -16.200 1.00 88.25 108 GLY A O 1
ATOM 840 N N . PRO A 1 109 ? 11.157 13.392 -15.898 1.00 88.31 109 PRO A N 1
ATOM 841 C CA . PRO A 1 109 ? 10.804 13.710 -14.517 1.00 88.31 109 PRO A CA 1
ATOM 842 C C . PRO A 1 109 ? 9.447 14.385 -14.330 1.00 88.31 109 PRO A C 1
ATOM 844 O O . PRO A 1 109 ? 8.795 14.166 -13.317 1.00 88.31 109 PRO A O 1
ATOM 847 N N . THR A 1 110 ? 8.976 15.187 -15.274 1.00 91.94 110 THR A N 1
ATOM 848 C CA . THR A 1 110 ? 7.669 15.854 -15.195 1.00 91.94 110 THR A CA 1
ATOM 849 C C . THR A 1 110 ? 6.770 15.338 -16.314 1.00 91.94 110 THR A C 1
ATOM 851 O O . THR A 1 110 ? 7.214 15.286 -17.457 1.00 91.94 110 THR A O 1
ATOM 854 N N . PRO A 1 111 ? 5.516 14.929 -16.021 1.00 93.38 111 PRO A N 1
ATOM 855 C CA . PRO A 1 111 ? 4.771 15.059 -14.755 1.00 93.38 111 PRO A CA 1
ATOM 856 C C . PRO A 1 111 ? 4.993 13.920 -13.737 1.00 93.38 111 PRO A C 1
ATOM 858 O O . PRO A 1 111 ? 4.496 13.981 -12.612 1.00 93.38 111 PRO A O 1
ATOM 861 N N . TRP A 1 112 ? 5.722 12.870 -14.107 1.00 94.38 112 TRP A N 1
ATOM 862 C CA . TRP A 1 112 ? 5.736 11.595 -13.380 1.00 94.38 112 TRP A CA 1
ATOM 863 C C . TRP A 1 112 ? 6.371 11.648 -11.986 1.00 94.38 112 TRP A C 1
ATOM 865 O O . TRP A 1 112 ? 5.958 10.919 -11.092 1.00 94.38 112 TRP A O 1
ATOM 875 N N . GLY A 1 113 ? 7.301 12.566 -11.749 1.00 94.19 113 GLY A N 1
ATOM 876 C CA . GLY A 1 113 ? 7.879 12.829 -10.434 1.00 94.19 113 GLY A CA 1
ATOM 877 C C . GLY A 1 113 ? 6.833 13.347 -9.448 1.00 94.19 113 GLY A C 1
ATOM 878 O O . GLY A 1 113 ? 6.797 12.902 -8.305 1.00 94.19 113 GLY A O 1
ATOM 879 N N . MET A 1 114 ? 5.899 14.193 -9.899 1.00 96.25 114 MET A N 1
ATOM 880 C CA . MET A 1 114 ? 4.776 14.645 -9.064 1.00 96.25 114 MET A CA 1
ATOM 881 C C . MET A 1 114 ? 3.813 13.497 -8.750 1.00 96.25 114 MET A C 1
ATOM 883 O O . MET A 1 114 ? 3.291 13.413 -7.639 1.00 96.25 114 MET A O 1
ATOM 887 N N . VAL A 1 115 ? 3.629 12.566 -9.693 1.00 96.75 115 VAL A N 1
ATOM 888 C CA . VAL A 1 115 ? 2.862 11.331 -9.460 1.00 96.75 115 VAL A CA 1
ATOM 889 C C . VAL A 1 115 ? 3.530 10.470 -8.384 1.00 96.75 115 VAL A C 1
ATOM 891 O O . VAL A 1 115 ? 2.842 9.967 -7.495 1.00 96.75 115 VAL A O 1
ATOM 894 N N . LEU A 1 116 ? 4.859 10.339 -8.411 1.00 95.81 116 LEU A N 1
ATOM 895 C CA . LEU A 1 116 ? 5.616 9.601 -7.395 1.00 95.81 116 LEU A CA 1
ATOM 896 C C . LEU A 1 116 ? 5.542 10.270 -6.015 1.00 95.81 116 LEU A C 1
ATOM 898 O O . LEU A 1 116 ? 5.324 9.573 -5.019 1.00 95.81 116 LEU A O 1
ATOM 902 N N . VAL A 1 117 ? 5.633 11.603 -5.956 1.00 97.56 117 VAL A N 1
ATOM 903 C CA . VAL A 1 117 ? 5.443 12.386 -4.721 1.00 97.56 117 VAL A CA 1
ATOM 904 C C . VAL A 1 117 ? 4.039 12.179 -4.154 1.00 97.56 117 VAL A C 1
ATOM 906 O O . VAL A 1 117 ? 3.896 11.871 -2.970 1.00 97.56 117 VAL A O 1
ATOM 909 N N . LEU A 1 118 ? 3.000 12.270 -4.990 1.00 98.12 118 LEU A N 1
ATOM 910 C CA . LEU A 1 118 ? 1.622 12.009 -4.573 1.00 98.12 118 LEU A CA 1
ATOM 911 C C . LEU A 1 118 ? 1.462 10.571 -4.062 1.00 98.12 118 LE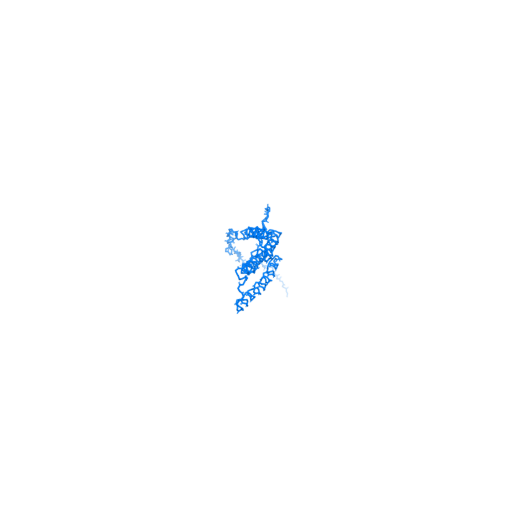U A C 1
ATOM 913 O O . LEU A 1 118 ? 0.896 10.355 -2.993 1.00 98.12 118 LEU A O 1
ATOM 917 N N . SER A 1 119 ? 2.012 9.590 -4.779 1.00 97.88 119 SER A N 1
ATOM 918 C CA . SER A 1 119 ? 2.040 8.186 -4.354 1.00 97.88 119 SER A CA 1
ATOM 919 C C . SER A 1 119 ? 2.655 8.022 -2.958 1.00 97.88 119 SER A C 1
ATOM 921 O O . SER A 1 119 ? 2.088 7.318 -2.116 1.00 97.88 119 SER A O 1
ATOM 923 N N . ALA A 1 120 ? 3.795 8.670 -2.702 1.00 97.44 120 ALA A N 1
ATOM 924 C CA . ALA A 1 120 ? 4.475 8.615 -1.413 1.00 97.44 120 ALA A CA 1
ATOM 925 C C . ALA A 1 120 ? 3.640 9.276 -0.306 1.00 97.44 120 ALA A C 1
ATOM 927 O O . ALA A 1 120 ? 3.481 8.692 0.766 1.00 97.44 120 ALA A O 1
ATOM 928 N N . ALA A 1 121 ? 3.041 10.439 -0.580 1.00 98.44 121 ALA A N 1
ATOM 929 C CA . ALA A 1 121 ? 2.177 11.140 0.366 1.00 98.44 121 ALA A CA 1
ATOM 930 C C . ALA A 1 121 ? 0.951 10.298 0.759 1.00 98.44 121 ALA A C 1
ATOM 932 O O . ALA A 1 121 ? 0.658 10.154 1.946 1.00 98.44 121 ALA A O 1
ATOM 933 N N . LEU A 1 122 ? 0.274 9.675 -0.213 1.00 98.56 122 LEU A N 1
ATOM 934 C CA . LEU A 1 122 ? -0.874 8.801 0.054 1.00 98.56 122 LEU A CA 1
ATOM 935 C C . LEU A 1 122 ? -0.487 7.613 0.946 1.00 98.56 122 LEU A C 1
ATOM 937 O O . LEU A 1 122 ? -1.197 7.301 1.903 1.00 98.56 122 LEU A O 1
ATOM 941 N N . GLN A 1 123 ? 0.657 6.979 0.675 1.00 98.12 123 GLN A N 1
ATOM 942 C CA . GLN A 1 123 ? 1.138 5.844 1.468 1.00 98.12 123 GLN A CA 1
ATOM 943 C C . GLN A 1 123 ? 1.581 6.265 2.872 1.00 98.12 123 GLN A C 1
ATOM 945 O O . GLN A 1 123 ? 1.291 5.555 3.834 1.00 98.12 123 GLN A O 1
ATOM 950 N N . ALA A 1 124 ? 2.208 7.435 3.017 1.00 98.19 124 ALA A N 1
ATOM 951 C CA . ALA A 1 124 ? 2.571 7.988 4.318 1.00 98.19 124 ALA A CA 1
ATOM 952 C C . ALA A 1 124 ? 1.327 8.279 5.172 1.00 98.19 124 ALA A C 1
ATOM 954 O O . ALA A 1 124 ? 1.259 7.863 6.329 1.00 98.19 124 ALA A O 1
ATOM 955 N N . VAL A 1 125 ? 0.300 8.911 4.594 1.00 98.31 125 VAL A N 1
ATOM 956 C CA . VAL A 1 125 ? -0.970 9.164 5.295 1.00 98.31 125 VAL A CA 1
ATOM 957 C C . VAL A 1 125 ? -1.658 7.848 5.668 1.00 98.31 125 VAL A C 1
ATOM 959 O O . VAL A 1 125 ? -2.120 7.699 6.802 1.00 98.31 125 VAL A O 1
ATOM 962 N N . ALA A 1 126 ? -1.682 6.861 4.766 1.00 97.81 126 ALA A N 1
ATOM 963 C CA . ALA A 1 126 ? -2.212 5.531 5.066 1.00 97.81 126 ALA A CA 1
ATOM 964 C C . ALA A 1 126 ? -1.484 4.877 6.251 1.00 97.81 126 ALA A C 1
ATOM 966 O O . ALA A 1 126 ? -2.134 4.364 7.166 1.00 97.81 126 ALA A O 1
ATOM 967 N N . ALA A 1 127 ? -0.149 4.941 6.264 1.00 97.06 127 ALA A N 1
ATOM 968 C CA . ALA A 1 127 ? 0.679 4.399 7.334 1.00 97.06 127 ALA A CA 1
ATOM 969 C C . ALA A 1 127 ? 0.389 5.076 8.680 1.00 97.06 127 ALA A C 1
ATOM 971 O O . ALA A 1 127 ? 0.225 4.380 9.680 1.00 97.06 127 ALA A O 1
ATOM 972 N N . VAL A 1 128 ? 0.238 6.405 8.708 1.00 96.75 128 VAL A N 1
ATOM 973 C CA . VAL A 1 128 ? -0.131 7.147 9.926 1.00 96.75 128 VAL A CA 1
ATOM 974 C C . VAL A 1 128 ? -1.499 6.704 10.446 1.00 96.75 128 VAL A C 1
ATOM 976 O O . VAL A 1 128 ? -1.630 6.383 11.628 1.00 96.75 128 VAL A O 1
ATOM 979 N N . ILE A 1 129 ? -2.515 6.617 9.581 1.00 94.94 129 ILE A N 1
ATOM 980 C CA . ILE A 1 129 ? -3.859 6.177 9.993 1.00 94.94 129 ILE A CA 1
ATOM 981 C C . ILE A 1 129 ? -3.806 4.756 10.570 1.00 94.94 129 ILE A C 1
ATOM 983 O O . ILE A 1 129 ? -4.389 4.493 11.624 1.00 94.94 129 ILE A O 1
ATOM 987 N N . VAL A 1 130 ? -3.096 3.840 9.906 1.00 93.75 130 VAL A N 1
ATOM 988 C CA . VAL A 1 130 ? -2.926 2.454 10.364 1.00 93.75 130 VAL A CA 1
ATOM 989 C C . VAL A 1 130 ? -2.166 2.389 11.688 1.00 93.75 130 VAL A C 1
ATOM 991 O O . VAL A 1 130 ? -2.581 1.656 12.585 1.00 93.75 130 VAL A O 1
ATOM 994 N N . ALA A 1 131 ? -1.101 3.169 11.853 1.00 93.50 131 ALA A N 1
ATOM 995 C CA . ALA A 1 131 ? -0.338 3.217 13.094 1.00 93.50 131 ALA A CA 1
ATOM 996 C C . ALA A 1 131 ? -1.219 3.670 14.264 1.00 93.50 131 ALA A C 1
ATOM 998 O O . ALA A 1 131 ? -1.266 2.993 15.289 1.00 93.50 131 ALA A O 1
ATOM 999 N N . LEU A 1 132 ? -2.002 4.740 14.090 1.00 91.31 132 LEU A N 1
ATOM 1000 C CA . LEU A 1 132 ? -2.950 5.218 15.105 1.00 91.31 132 LEU A CA 1
ATOM 1001 C C . LEU A 1 132 ? -4.020 4.163 15.430 1.00 91.31 132 LEU A C 1
ATOM 1003 O O . LEU A 1 132 ? -4.333 3.910 16.596 1.00 91.31 132 LEU A O 1
ATOM 1007 N N . GLN A 1 133 ? -4.554 3.505 14.398 1.00 88.69 133 GLN A N 1
ATOM 1008 C CA . GLN A 1 133 ? -5.514 2.409 14.519 1.00 88.69 133 GLN A CA 1
ATOM 1009 C C . GLN A 1 133 ? -4.951 1.236 15.340 1.00 88.69 133 GLN A C 1
ATOM 1011 O O . GLN A 1 133 ? -5.651 0.691 16.201 1.00 88.69 133 GLN A O 1
ATOM 1016 N N . LEU A 1 134 ? -3.715 0.815 15.076 1.00 89.00 134 LEU A N 1
ATOM 1017 C CA . LEU A 1 134 ? -3.084 -0.314 15.760 1.00 89.00 134 LEU A CA 1
ATOM 1018 C C . LEU A 1 134 ? -2.613 0.059 17.169 1.00 89.00 134 LEU A C 1
ATOM 1020 O O . LEU A 1 134 ? -2.837 -0.714 18.099 1.00 89.00 134 LEU A O 1
ATOM 1024 N N . TRP A 1 135 ? -2.065 1.259 17.360 1.00 87.69 135 TRP A N 1
ATOM 1025 C CA . TRP A 1 135 ? -1.606 1.753 18.661 1.00 87.69 135 TRP A CA 1
ATOM 1026 C C . TRP A 1 135 ? -2.719 1.710 19.712 1.00 87.69 135 TRP A C 1
ATOM 1028 O O . TRP A 1 135 ? -2.564 1.123 20.786 1.00 87.69 135 TRP A O 1
ATOM 1038 N N . VAL A 1 136 ? -3.903 2.225 19.359 1.00 81.81 136 VAL A N 1
ATOM 1039 C CA . VAL A 1 136 ? -5.087 2.189 20.232 1.00 81.81 136 VAL A CA 1
ATOM 1040 C C . VAL A 1 136 ? -5.522 0.755 20.547 1.00 81.81 136 VAL A C 1
ATOM 1042 O O . VAL A 1 136 ? -6.032 0.501 21.639 1.00 81.81 136 VAL A O 1
ATOM 1045 N N . ARG A 1 137 ? -5.326 -0.200 19.627 1.00 81.88 137 ARG A N 1
ATOM 1046 C CA . ARG A 1 137 ? -5.671 -1.614 19.846 1.00 81.88 137 ARG A CA 1
ATOM 1047 C C . ARG A 1 137 ? -4.683 -2.324 20.779 1.00 81.88 137 ARG A C 1
ATOM 1049 O O . ARG A 1 137 ? -5.137 -3.146 21.578 1.00 81.88 137 ARG A O 1
ATOM 1056 N N . VAL A 1 138 ? -3.392 -1.983 20.730 1.00 82.81 138 VAL A N 1
ATOM 1057 C CA . VAL A 1 138 ? -2.316 -2.641 21.503 1.00 82.81 138 VAL A CA 1
ATOM 1058 C C . VAL A 1 138 ? -2.271 -2.221 22.975 1.00 82.81 138 VAL A C 1
ATOM 1060 O O . VAL A 1 138 ? -1.935 -3.051 23.811 1.00 82.81 138 VAL A O 1
ATOM 1063 N N . LEU A 1 139 ? -2.660 -0.988 23.323 1.00 74.56 139 LEU A N 1
ATOM 1064 C CA . LEU A 1 139 ? -2.648 -0.435 24.696 1.00 74.56 139 LEU A CA 1
ATOM 1065 C C . LEU A 1 139 ? -3.589 -1.180 25.680 1.00 74.56 139 LEU A C 1
ATOM 1067 O O . LEU A 1 139 ? -4.624 -0.645 26.058 1.00 74.56 139 LEU A O 1
ATOM 1071 N N . GLY A 1 140 ? -3.405 -2.474 25.965 1.00 60.53 140 GLY A N 1
ATOM 1072 C CA . GLY A 1 140 ? -4.301 -3.340 26.764 1.00 60.53 140 GLY A CA 1
ATOM 1073 C C . GLY A 1 140 ? -4.723 -2.736 28.115 1.00 60.53 140 GLY A C 1
ATOM 1074 O O . GLY A 1 140 ? -4.014 -1.899 28.663 1.00 60.53 140 GLY A O 1
ATOM 1075 N N . ARG A 1 141 ? -5.885 -3.140 28.665 1.00 57.88 141 ARG A N 1
ATOM 1076 C CA . ARG A 1 141 ? -6.306 -2.722 30.022 1.00 57.88 141 ARG A CA 1
ATOM 1077 C C . ARG A 1 141 ? -5.188 -3.039 31.034 1.00 57.88 141 ARG A C 1
ATOM 1079 O O . ARG A 1 141 ? -4.632 -4.134 30.949 1.00 57.88 141 ARG A O 1
ATOM 1086 N N . PRO A 1 142 ? -4.957 -2.202 32.064 1.00 55.50 142 PRO A N 1
ATOM 1087 C CA . PRO A 1 142 ? -4.379 -2.699 33.303 1.00 55.50 142 PRO A CA 1
ATOM 1088 C C . PRO A 1 142 ? -5.236 -3.881 33.760 1.00 55.50 142 PRO A C 1
ATOM 1090 O O . PRO A 1 142 ? -6.466 -3.768 33.818 1.00 55.50 142 PRO A O 1
ATOM 1093 N N . HIS A 1 143 ? -4.620 -5.029 34.035 1.00 55.47 143 HIS A N 1
ATOM 1094 C CA . HIS A 1 143 ? -5.311 -6.154 34.651 1.00 55.47 143 HIS A CA 1
ATOM 1095 C C . HIS A 1 143 ? -5.874 -5.693 36.003 1.00 55.47 143 HIS A C 1
ATOM 1097 O O . HIS A 1 143 ? -5.208 -5.799 37.031 1.00 55.47 143 HIS A O 1
ATOM 1103 N N . HIS A 1 144 ? -7.113 -5.198 36.042 1.00 53.88 144 HIS A N 1
ATOM 1104 C CA . HIS A 1 144 ? -7.857 -5.147 37.290 1.00 53.88 144 HIS A CA 1
ATOM 1105 C C . HIS A 1 144 ? -8.075 -6.600 37.695 1.00 53.88 144 HIS A C 1
ATOM 1107 O O . HIS A 1 144 ? -8.984 -7.258 37.189 1.00 53.88 144 HIS A O 1
ATOM 1113 N N . ARG A 1 145 ? -7.170 -7.097 38.551 1.00 56.03 145 ARG A N 1
ATOM 1114 C CA . ARG A 1 145 ? -7.239 -8.352 39.302 1.00 56.03 145 ARG A CA 1
ATOM 1115 C C . ARG A 1 145 ? -8.678 -8.573 39.779 1.00 56.03 145 ARG A C 1
ATOM 1117 O O . ARG A 1 145 ? -9.057 -8.170 40.871 1.00 56.03 145 ARG A O 1
ATOM 1124 N N . ARG A 1 146 ? -9.477 -9.256 38.963 1.00 55.22 146 ARG A N 1
ATOM 1125 C CA . ARG A 1 146 ? -10.724 -9.903 39.377 1.00 55.22 146 ARG A CA 1
ATOM 1126 C C . ARG A 1 146 ? -10.455 -11.334 39.848 1.00 55.22 146 ARG A C 1
ATOM 1128 O O . ARG A 1 146 ? -11.348 -12.158 39.836 1.00 55.22 146 ARG A O 1
ATOM 1135 N N . TYR A 1 147 ? -9.260 -11.585 40.383 1.00 58.81 147 TYR A N 1
ATOM 1136 C CA . TYR A 1 147 ? -9.055 -12.604 41.415 1.00 58.81 147 TYR A CA 1
ATOM 1137 C C . TYR A 1 147 ? -9.508 -12.065 42.779 1.00 58.81 147 TYR A C 1
ATOM 1139 O O . TYR A 1 147 ? -8.855 -12.283 43.797 1.00 58.81 147 TYR A O 1
ATOM 1147 N N . ARG A 1 148 ? -10.607 -11.297 42.811 1.00 54.69 148 ARG A N 1
ATOM 1148 C CA . ARG A 1 148 ? -11.289 -10.990 44.062 1.00 54.69 148 ARG A CA 1
ATOM 1149 C C . ARG A 1 148 ? -11.970 -12.293 44.459 1.00 54.69 148 ARG A C 1
ATOM 1151 O O . ARG A 1 148 ? -13.089 -12.542 44.038 1.00 54.69 148 ARG A O 1
ATOM 1158 N N . LEU A 1 149 ? -11.191 -13.118 45.159 1.00 62.56 149 LEU A N 1
ATOM 1159 C CA . LEU A 1 149 ? -11.612 -14.032 46.208 1.00 62.56 149 LEU A CA 1
ATOM 1160 C C . LEU A 1 149 ? -12.980 -14.638 45.913 1.00 62.56 149 LEU A C 1
ATOM 1162 O O . LEU A 1 149 ? -13.995 -14.088 46.328 1.00 62.56 149 LEU A O 1
ATOM 1166 N N . GLN A 1 150 ? -13.004 -15.786 45.239 1.00 58.00 150 GLN A N 1
ATOM 1167 C CA . GLN A 1 150 ? -14.043 -16.743 45.582 1.00 58.00 150 GLN A CA 1
ATOM 1168 C C . GLN A 1 150 ? -13.813 -17.023 47.072 1.00 58.00 150 GLN A C 1
ATOM 1170 O O . GLN A 1 150 ? -12.742 -17.537 47.410 1.00 58.00 150 GLN A O 1
ATOM 1175 N N . PRO A 1 151 ? -14.690 -16.559 47.984 1.00 60.47 151 PRO A N 1
ATOM 1176 C CA . PRO A 1 151 ? -14.499 -16.850 49.393 1.00 60.47 151 PRO A CA 1
ATOM 1177 C C . PRO A 1 151 ? -14.484 -18.377 49.509 1.00 60.47 151 PRO A C 1
ATOM 1179 O O . PRO A 1 151 ? -15.264 -19.022 48.796 1.00 60.47 151 PRO A O 1
ATOM 1182 N N . PRO A 1 152 ? -13.598 -18.974 50.327 1.00 62.22 152 PRO A N 1
ATOM 1183 C CA . PRO A 1 152 ? -13.657 -20.412 50.557 1.00 62.22 152 PRO A CA 1
ATOM 1184 C C . PRO A 1 152 ? -15.098 -20.743 50.936 1.00 62.22 152 PRO A C 1
ATOM 1186 O O . PRO A 1 152 ? -15.672 -20.031 51.757 1.00 62.22 152 PRO A O 1
ATOM 1189 N N . ALA A 1 153 ? -15.691 -21.737 50.271 1.00 63.44 153 ALA A N 1
ATOM 1190 C CA . ALA A 1 153 ? -17.089 -22.107 50.443 1.00 63.44 153 ALA A CA 1
ATOM 1191 C C . ALA A 1 153 ? -17.397 -22.299 51.936 1.00 63.44 153 ALA A C 1
ATOM 1193 O O . ALA A 1 153 ? -17.082 -23.331 52.527 1.00 63.44 153 ALA A O 1
ATOM 1194 N N . SER A 1 154 ? -17.967 -21.273 52.561 1.00 66.88 154 SER A N 1
ATOM 1195 C CA . SER A 1 154 ? -18.298 -21.257 53.975 1.00 66.88 154 SER A CA 1
ATOM 1196 C C . SER A 1 154 ? -19.809 -21.389 54.146 1.00 66.88 154 SER A C 1
ATOM 1198 O O . SER A 1 154 ? -20.543 -20.409 54.202 1.00 66.88 154 SER A O 1
ATOM 1200 N N . GLY A 1 155 ? -20.246 -22.644 54.306 1.00 60.31 155 GLY A N 1
ATOM 1201 C CA . GLY A 1 155 ? -21.466 -23.017 55.035 1.00 60.31 155 GLY A CA 1
ATOM 1202 C C . GLY A 1 155 ? -22.700 -23.375 54.190 1.00 60.31 155 GLY A C 1
ATOM 1203 O O . GLY A 1 155 ? -22.829 -22.897 53.069 1.00 60.31 155 GLY A O 1
ATOM 1204 N N . PRO A 1 156 ? -23.620 -24.202 54.736 1.00 53.59 156 PRO A N 1
ATOM 1205 C CA . PRO A 1 156 ? -24.030 -24.115 56.137 1.00 53.59 156 PRO A CA 1
ATOM 1206 C C . PRO A 1 156 ? -23.739 -25.358 56.996 1.00 53.59 156 PRO A C 1
ATOM 1208 O O . PRO A 1 156 ? -24.157 -26.475 56.701 1.00 53.59 156 PRO A O 1
ATOM 1211 N N . ARG A 1 157 ? -23.152 -25.104 58.174 1.00 61.81 157 ARG A N 1
ATOM 1212 C CA . ARG A 1 157 ? -23.450 -25.856 59.402 1.00 61.81 157 ARG A CA 1
ATOM 1213 C C . ARG A 1 157 ? -24.953 -25.703 59.695 1.00 61.81 157 ARG A C 1
ATOM 1215 O O . ARG A 1 157 ? -25.361 -24.718 60.298 1.00 61.81 157 ARG A O 1
ATOM 1222 N N . GLN A 1 158 ? -25.761 -26.670 59.280 1.00 59.88 158 GLN A N 1
ATOM 1223 C CA . GLN A 1 158 ? -27.057 -26.975 59.893 1.00 59.88 158 GLN A CA 1
ATOM 1224 C C . GLN A 1 158 ? -26.894 -28.363 60.523 1.00 59.88 158 GLN A C 1
ATOM 1226 O O . GLN A 1 158 ? -26.832 -29.378 59.845 1.00 59.88 158 GLN A O 1
ATOM 1231 N N . ALA A 1 159 ? -26.500 -28.430 61.791 1.00 53.91 159 ALA A N 1
ATOM 1232 C CA . ALA A 1 159 ? -27.467 -28.524 62.879 1.00 53.91 159 ALA A CA 1
ATOM 1233 C C . ALA A 1 159 ? -28.437 -29.713 62.707 1.00 53.91 159 ALA A C 1
ATOM 1235 O O . ALA A 1 159 ? -29.648 -29.531 62.696 1.00 53.91 159 ALA A O 1
ATOM 1236 N N . ARG A 1 160 ? -27.912 -30.950 62.667 1.00 56.72 160 ARG A N 1
ATOM 1237 C CA . ARG A 1 160 ? -28.635 -32.104 63.235 1.00 56.72 160 ARG A CA 1
ATOM 1238 C C . ARG A 1 160 ? -28.679 -31.912 64.751 1.00 56.72 160 ARG A C 1
ATOM 1240 O O . ARG A 1 160 ? -27.842 -32.416 65.493 1.00 56.72 160 ARG A O 1
ATOM 1247 N N . ARG A 1 161 ? -29.599 -31.053 65.178 1.00 55.88 161 ARG A N 1
ATOM 1248 C CA . ARG A 1 161 ? -29.936 -30.765 66.567 1.00 55.88 161 ARG A CA 1
ATOM 1249 C C . ARG A 1 161 ? -31.253 -31.492 66.841 1.00 55.88 161 ARG A C 1
ATOM 1251 O O . ARG A 1 161 ? -32.274 -31.090 66.302 1.00 55.88 161 ARG A O 1
ATOM 1258 N N . GLY A 1 162 ? -31.195 -32.536 67.665 1.00 50.19 162 GLY A N 1
ATOM 1259 C CA . GLY A 1 162 ? -32.337 -33.053 68.423 1.00 50.19 162 GLY A CA 1
ATOM 1260 C C . GLY A 1 162 ? -33.316 -33.958 67.676 1.00 50.19 162 GLY A C 1
ATOM 1261 O O . GLY A 1 162 ? -34.444 -33.558 67.420 1.00 50.19 162 GLY A O 1
ATOM 1262 N N . GLU A 1 163 ? -32.935 -35.213 67.445 1.00 56.66 163 GLU A N 1
ATOM 1263 C CA . GLU A 1 163 ? -33.896 -36.301 67.648 1.00 56.66 163 GLU A CA 1
ATOM 1264 C C . GLU A 1 163 ? -33.958 -36.545 69.163 1.00 56.66 163 GLU A C 1
ATOM 1266 O O . GLU A 1 163 ? -33.028 -37.111 69.732 1.00 56.66 163 GLU A O 1
ATOM 1271 N N . ASP A 1 164 ? -35.010 -36.047 69.824 1.00 54.47 164 ASP A N 1
ATOM 1272 C CA . ASP A 1 164 ? -35.398 -36.482 71.173 1.00 54.47 164 ASP A CA 1
ATOM 1273 C C . ASP A 1 164 ? -36.860 -36.984 71.142 1.00 54.47 164 ASP A C 1
ATOM 1275 O O . ASP A 1 164 ? -37.718 -36.365 70.498 1.00 54.47 164 ASP A O 1
ATOM 1279 N N . PRO A 1 165 ? -37.167 -38.134 71.773 1.00 55.34 165 PRO A N 1
ATOM 1280 C CA . PRO A 1 165 ? -38.217 -39.050 71.368 1.00 55.34 165 PRO A CA 1
ATOM 1281 C C . PRO A 1 165 ? -39.454 -38.912 72.255 1.00 55.34 165 PRO A C 1
ATOM 1283 O O . PRO A 1 165 ? -39.699 -39.746 73.119 1.00 55.34 165 PRO A O 1
ATOM 1286 N N . ARG A 1 166 ? -40.274 -37.875 72.083 1.00 57.44 166 ARG A N 1
ATOM 1287 C CA . ARG A 1 166 ? -41.565 -37.796 72.795 1.00 57.44 166 ARG A CA 1
ATOM 1288 C C . ARG A 1 166 ? -42.610 -37.016 72.017 1.00 57.44 166 ARG A C 1
ATOM 1290 O O . ARG A 1 166 ? -42.818 -35.838 72.280 1.00 57.44 166 ARG A O 1
ATOM 1297 N N . ARG A 1 167 ? -43.339 -37.694 71.130 1.00 56.34 167 ARG A N 1
ATOM 1298 C CA . ARG A 1 167 ? -44.720 -37.320 70.778 1.00 56.34 167 ARG A CA 1
ATOM 1299 C C . ARG A 1 167 ? -45.379 -38.419 69.953 1.00 56.34 167 ARG A C 1
ATOM 1301 O O . ARG A 1 167 ? -45.439 -38.316 68.747 1.00 56.34 167 ARG A O 1
ATOM 1308 N N . HIS A 1 168 ? -45.857 -39.461 70.627 1.00 52.88 168 HIS A N 1
ATOM 1309 C CA . HIS A 1 168 ? -47.145 -40.103 70.338 1.00 52.88 168 HIS A CA 1
ATOM 1310 C C . HIS A 1 168 ? -47.550 -40.902 71.583 1.00 52.88 168 HIS A C 1
ATOM 1312 O O . HIS A 1 168 ? -47.292 -42.091 71.729 1.00 52.88 168 HIS A O 1
ATOM 1318 N N . ARG A 1 169 ? -48.121 -40.171 72.546 1.00 57.38 169 ARG A N 1
ATOM 1319 C CA . ARG A 1 169 ? -49.074 -40.711 73.521 1.00 57.38 169 ARG A CA 1
ATOM 1320 C C . ARG A 1 169 ? -50.463 -40.651 72.872 1.00 57.38 169 ARG A C 1
ATOM 1322 O O . ARG A 1 169 ? -50.660 -39.817 71.993 1.00 57.38 169 ARG A O 1
ATOM 1329 N N . HIS A 1 170 ? -51.381 -41.460 73.404 1.00 50.66 170 HIS A N 1
ATOM 1330 C CA . HIS A 1 170 ? -52.754 -41.779 72.969 1.00 50.66 170 HIS A CA 1
ATOM 1331 C C . HIS A 1 170 ? -52.777 -43.074 72.137 1.00 50.66 170 HIS A C 1
ATOM 1333 O O . HIS A 1 170 ? -52.206 -43.110 71.061 1.00 50.66 170 HIS A O 1
ATOM 1339 N N . SER A 1 171 ? -53.352 -44.191 72.590 1.00 52.50 171 SER A N 1
ATOM 1340 C CA . SER A 1 171 ? -54.412 -44.357 73.595 1.00 52.50 171 SER A CA 1
ATOM 1341 C C . SER A 1 171 ? -54.597 -45.834 73.974 1.00 52.50 171 SER A C 1
ATOM 1343 O O . SER A 1 171 ? -54.780 -46.680 73.105 1.00 52.50 171 SER A O 1
ATOM 1345 N N . THR A 1 172 ? -54.643 -46.121 75.274 1.00 53.50 172 THR A N 1
ATOM 1346 C CA . THR A 1 172 ? -55.365 -47.265 75.865 1.00 53.50 172 THR A CA 1
ATOM 1347 C C . THR A 1 172 ? -55.861 -46.791 77.235 1.00 53.50 172 THR A C 1
ATOM 1349 O O . THR A 1 172 ? -55.092 -46.133 77.944 1.00 53.50 172 THR A O 1
ATOM 1352 N N . PRO A 1 173 ? -57.159 -46.943 77.543 1.00 55.41 173 PRO A N 1
ATOM 1353 C CA . PRO A 1 173 ? -57.600 -48.022 78.444 1.00 55.41 173 PRO A CA 1
ATOM 1354 C C . PRO A 1 173 ? -58.929 -48.663 77.961 1.00 55.41 173 PRO A C 1
ATOM 1356 O O . PRO A 1 173 ? -59.768 -47.982 77.388 1.00 55.41 173 PRO A O 1
ATOM 1359 N N . ALA A 1 174 ? -59.042 -49.994 77.942 1.00 52.16 174 ALA A N 1
ATOM 1360 C CA . ALA A 1 174 ? -59.571 -50.865 79.009 1.00 52.16 174 ALA A CA 1
ATOM 1361 C C . ALA A 1 174 ? -61.109 -51.039 78.986 1.00 52.16 174 ALA A C 1
ATOM 1363 O O . ALA A 1 174 ? -61.842 -50.058 78.934 1.00 52.16 174 ALA A O 1
ATOM 1364 N N . GLY A 1 175 ? -61.560 -52.296 79.090 1.00 47.66 175 GLY A N 1
ATOM 1365 C CA . GLY A 1 175 ? -62.961 -52.731 79.235 1.00 47.66 175 GLY A CA 1
ATOM 1366 C C . GLY A 1 175 ? -63.232 -53.957 78.353 1.00 47.66 175 GLY A C 1
ATOM 1367 O O . GLY A 1 175 ? -63.299 -53.798 77.143 1.00 47.66 175 GLY A O 1
ATOM 1368 N N . LEU A 1 176 ? -63.061 -55.182 78.867 1.00 52.91 176 LEU A N 1
ATOM 1369 C CA . LEU A 1 176 ? -64.114 -56.004 79.498 1.00 52.91 176 LEU A CA 1
ATOM 1370 C C . LEU A 1 176 ? -65.164 -56.462 78.474 1.00 52.91 176 LEU A C 1
ATOM 1372 O O . LEU A 1 176 ? -66.083 -55.707 78.178 1.00 52.91 176 LEU A O 1
ATOM 1376 N N . ASP A 1 177 ? -64.936 -57.639 77.881 1.00 55.22 177 ASP A N 1
ATOM 1377 C CA . ASP A 1 177 ? -65.791 -58.843 77.954 1.00 55.22 177 ASP A CA 1
ATOM 1378 C C . ASP A 1 177 ? -65.159 -60.001 77.156 1.00 55.22 177 ASP A C 1
ATOM 1380 O O . ASP A 1 177 ? -64.620 -59.746 76.052 1.00 55.22 177 ASP A O 1
#

Sequence (177 aa):
MDRISVWLVRTSLVYLVGGFGLGAVLLATMGLGQPWSLPRVGVVHAHLLFVGWLVQFVLGIAFWLLPRRRVAGVLQPTSERWAFLAYGLLNTGLVLRAVGEPSHALYGPTPWGMVLVLSAALQAVAAVIVALQLWVRVLGRPHHRRYRLQPPASGPRQARRGEDPRRHRHSTPAGLD

Radius of gyration: 35.98 Å; chains: 1; bounding box: 87×75×102 Å

Foldseek 3Di:
DDPLLVVLQVQLVVLVVVLVVLVVVLVVCVVVVNCPCNVQSVVLSCCSNPQRHPVSNVLSVLPVVQDQDDDPPDPGLLDPVLSVQLVVLSVQLSVLSNVLSVCCVPPHCPPSVVSNVSSVVSNVSSVVSSCSNNVVRPPDDDPPPPVPDPDPPDDDPDDPDDPDDDDDDDDDDDDDD